Protein AF-A0A2N7VBW9-F1 (afdb_monomer_lite)

pLDDT: mean 85.82, std 12.69, range [45.47, 97.31]

Secondary structure (DSSP, 8-state):
---SSHHHHHHHHHHHHHHHHHIIIIIS-GGGGGSHHHHHHHHHHHHH-HHHHHHHHTT-TT--HHHHHHHHHHHHHHHHHHHHHHHHGGG--HHHHIIIIIS--HHHHHHHHHHHHHHHHHHHH-TT--TTSS--TT-S-HHHHHHHHHHHHHHHHHHHHHHHHHHHHHHHHHHTTT-

Foldseek 3Di:
DPDQALVVLLVVLLVVLLVLLCCLLPPDDLVVLVDPVNVVLLVVQLVVPVLSVCVVPVDDVLDDSSVSSSLSVLVVCLVVLLVSLQVNQVRDDPVCCCVQQPPDDPVNLVVLLVVLVVQLCCLRNCCPPCPDVQAHCRDNDSNNVSVSSSSNSVSSSNNSNSVNSNVVVVVVVVVVVVD

Radius of gyration: 18.41 Å; chains: 1; bounding box: 50×35×50 Å

Organism: NCBI:txid564714

Structure (mmCIF, N/CA/C/O backbone):
data_AF-A0A2N7VBW9-F1
#
_entry.id   AF-A0A2N7VBW9-F1
#
loop_
_atom_site.group_PDB
_atom_site.id
_atom_site.type_symbol
_atom_site.label_atom_id
_atom_site.label_alt_id
_atom_site.label_comp_id
_atom_site.label_asym_id
_atom_site.label_entity_id
_atom_site.label_seq_id
_atom_site.pdbx_PDB_ins_code
_atom_site.Cartn_x
_atom_site.Cartn_y
_atom_site.Cartn_z
_atom_site.occupancy
_atom_site.B_iso_or_equiv
_atom_site.auth_seq_id
_atom_site.auth_comp_id
_atom_site.auth_asym_id
_atom_site.auth_atom_id
_atom_site.pdbx_PDB_model_num
ATOM 1 N N . MET A 1 1 ? -6.783 -18.240 10.628 1.00 62.62 1 MET A N 1
ATOM 2 C CA . MET A 1 1 ? -6.128 -16.909 10.639 1.00 62.62 1 MET A CA 1
ATOM 3 C C . MET A 1 1 ? -4.631 -17.113 10.458 1.00 62.62 1 MET A C 1
ATOM 5 O O . MET A 1 1 ? -4.120 -18.065 11.031 1.00 62.62 1 MET A O 1
ATOM 9 N N . LEU A 1 2 ? -3.969 -16.281 9.645 1.00 76.31 2 LEU A N 1
ATOM 10 C CA . LEU A 1 2 ? -2.573 -16.482 9.212 1.00 76.31 2 LEU A CA 1
ATOM 11 C C . LEU A 1 2 ? -1.548 -16.177 10.317 1.00 76.31 2 LEU A C 1
ATOM 13 O O . LEU A 1 2 ? -0.588 -16.922 10.482 1.00 76.31 2 LEU A O 1
ATOM 17 N N . TYR A 1 3 ? -1.780 -15.135 11.121 1.00 89.56 3 TYR A N 1
ATOM 18 C CA . TYR A 1 3 ? -0.911 -14.771 12.247 1.00 89.56 3 TYR A CA 1
ATOM 19 C C . TYR A 1 3 ? -1.694 -14.540 13.540 1.00 89.56 3 TYR A C 1
ATOM 21 O O . TYR A 1 3 ? -2.902 -14.306 13.513 1.00 89.56 3 TYR A O 1
ATOM 29 N N . LYS A 1 4 ? -0.966 -14.576 14.666 1.00 90.44 4 LYS A N 1
ATOM 30 C CA . LYS A 1 4 ? -1.478 -14.354 16.032 1.00 90.44 4 LYS A CA 1
ATOM 31 C C . LYS A 1 4 ? -1.160 -12.962 16.607 1.00 90.44 4 LYS A C 1
ATOM 33 O O . LYS A 1 4 ? -1.549 -12.677 17.733 1.00 90.44 4 LYS A O 1
ATOM 38 N N . LYS A 1 5 ? -0.419 -12.121 15.878 1.00 91.75 5 LYS A N 1
ATOM 39 C CA . LYS A 1 5 ? -0.014 -10.766 16.293 1.00 91.75 5 LYS A CA 1
ATOM 40 C C . LYS A 1 5 ? -0.238 -9.791 15.143 1.00 91.75 5 LYS A C 1
ATOM 42 O O . LYS A 1 5 ? 0.117 -10.117 14.012 1.00 91.75 5 LYS A O 1
ATOM 47 N N . GLU A 1 6 ? -0.775 -8.602 15.424 1.00 93.69 6 GLU A N 1
ATOM 48 C CA . GLU A 1 6 ? -0.967 -7.569 14.395 1.00 93.69 6 GLU A CA 1
ATOM 49 C C . GLU A 1 6 ? 0.360 -7.159 13.742 1.00 93.69 6 GLU A C 1
ATOM 51 O O . GLU A 1 6 ? 0.423 -7.037 12.517 1.00 93.69 6 GLU A O 1
ATOM 56 N N . SER A 1 7 ? 1.439 -7.093 14.529 1.00 94.44 7 SER A N 1
ATOM 57 C CA . SER A 1 7 ? 2.771 -6.736 14.037 1.00 94.44 7 SER A CA 1
ATOM 58 C C . SER A 1 7 ? 3.282 -7.669 12.938 1.00 94.44 7 SER A C 1
ATOM 60 O O . SER A 1 7 ? 4.066 -7.239 12.101 1.00 94.44 7 SER A O 1
ATOM 62 N N . HIS A 1 8 ? 2.828 -8.927 12.892 1.00 95.88 8 HIS A N 1
ATOM 63 C CA . HIS A 1 8 ? 3.200 -9.861 11.827 1.00 95.88 8 HIS A CA 1
ATOM 64 C C . HIS A 1 8 ? 2.470 -9.547 10.516 1.00 95.88 8 HIS A C 1
ATOM 66 O O . HIS A 1 8 ? 3.072 -9.642 9.451 1.00 95.88 8 HIS A O 1
ATOM 72 N N . TYR A 1 9 ? 1.201 -9.126 10.573 1.00 96.00 9 TYR A N 1
ATOM 73 C CA . TYR A 1 9 ? 0.481 -8.646 9.387 1.00 96.00 9 TYR A CA 1
ATOM 74 C C . TYR A 1 9 ? 1.140 -7.379 8.834 1.00 96.00 9 TYR A C 1
ATOM 76 O O . TYR A 1 9 ? 1.398 -7.306 7.635 1.00 96.00 9 TYR A O 1
ATOM 84 N N . LEU A 1 10 ? 1.477 -6.423 9.709 1.00 95.62 10 LEU A N 1
ATOM 85 C CA . LEU A 1 10 ? 2.193 -5.205 9.324 1.00 95.62 10 LEU A CA 1
ATOM 86 C C . LEU A 1 10 ? 3.572 -5.526 8.729 1.00 95.62 10 LEU A C 1
ATOM 88 O O . LEU A 1 10 ? 3.898 -5.046 7.648 1.00 95.62 10 LEU A O 1
ATOM 92 N N . ALA A 1 11 ? 4.355 -6.390 9.383 1.00 96.75 11 ALA A N 1
ATOM 93 C CA . ALA A 1 11 ? 5.661 -6.814 8.883 1.00 96.75 11 ALA A CA 1
ATOM 94 C C . ALA A 1 11 ? 5.559 -7.500 7.515 1.00 96.75 11 ALA A C 1
ATOM 96 O O . ALA A 1 11 ? 6.419 -7.286 6.667 1.00 96.75 11 ALA A O 1
ATOM 97 N N . THR A 1 12 ? 4.495 -8.272 7.275 1.00 96.69 12 THR A N 1
ATOM 98 C CA . THR A 1 12 ? 4.263 -8.921 5.978 1.00 96.69 12 THR A CA 1
ATOM 99 C C . THR A 1 12 ? 3.942 -7.893 4.897 1.00 96.69 12 THR A C 1
ATOM 101 O O . THR A 1 12 ? 4.522 -7.972 3.822 1.00 96.69 12 THR A O 1
ATOM 104 N N . VAL A 1 13 ? 3.107 -6.882 5.176 1.00 96.94 13 VAL A N 1
ATOM 105 C CA . VAL A 1 13 ? 2.868 -5.762 4.242 1.00 96.94 13 VAL A CA 1
ATOM 106 C C . VAL A 1 13 ? 4.172 -5.037 3.901 1.00 96.94 13 VAL A C 1
ATOM 108 O O . VAL A 1 13 ? 4.471 -4.815 2.725 1.00 96.94 13 VAL A O 1
ATOM 111 N N . THR A 1 14 ? 4.977 -4.714 4.915 1.00 96.56 14 THR A N 1
ATOM 112 C CA . THR A 1 14 ? 6.268 -4.038 4.731 1.00 96.56 14 THR A CA 1
ATOM 113 C C . THR A 1 14 ? 7.236 -4.893 3.915 1.00 96.56 14 THR A C 1
ATOM 115 O O . THR A 1 14 ? 7.844 -4.392 2.969 1.00 96.56 14 THR A O 1
ATOM 118 N N . ALA A 1 15 ? 7.354 -6.184 4.238 1.00 96.88 15 ALA A N 1
ATOM 119 C CA . ALA A 1 15 ? 8.222 -7.122 3.535 1.00 96.88 15 ALA A CA 1
ATOM 120 C C . ALA A 1 15 ? 7.776 -7.335 2.084 1.00 96.88 15 ALA A C 1
ATOM 122 O O . ALA A 1 15 ? 8.605 -7.240 1.187 1.00 96.88 15 ALA A O 1
ATOM 123 N N . MET A 1 16 ? 6.480 -7.550 1.835 1.00 96.75 16 MET A N 1
ATOM 124 C CA . MET A 1 16 ? 5.927 -7.693 0.483 1.00 96.75 16 MET A CA 1
ATOM 125 C C . MET A 1 16 ? 6.226 -6.464 -0.374 1.00 96.75 16 MET A C 1
ATOM 127 O O . MET A 1 16 ? 6.703 -6.601 -1.496 1.00 96.75 16 MET A O 1
ATOM 131 N N . THR A 1 17 ? 6.013 -5.268 0.177 1.00 96.19 17 THR A N 1
ATOM 132 C CA . THR A 1 17 ? 6.305 -4.015 -0.527 1.00 96.19 17 THR A CA 1
ATOM 133 C C . THR A 1 17 ? 7.799 -3.865 -0.811 1.00 96.19 17 THR A C 1
ATOM 135 O O . THR A 1 17 ? 8.176 -3.549 -1.933 1.00 96.19 17 THR A O 1
ATOM 138 N N . GLY A 1 18 ? 8.661 -4.139 0.173 1.00 95.69 18 GLY A N 1
ATOM 139 C CA . GLY A 1 18 ? 10.113 -4.049 -0.003 1.00 95.69 18 GLY A CA 1
ATOM 140 C C . GLY A 1 18 ? 10.641 -5.048 -1.035 1.00 95.69 18 GLY A C 1
ATOM 141 O O . GLY A 1 18 ? 11.408 -4.668 -1.915 1.00 95.69 18 GLY A O 1
ATOM 142 N N . ILE A 1 19 ? 10.180 -6.303 -0.979 1.00 97.31 19 ILE A N 1
ATOM 143 C CA . ILE A 1 19 ? 10.516 -7.348 -1.958 1.00 97.31 19 ILE A CA 1
ATOM 144 C C . ILE A 1 19 ? 10.038 -6.944 -3.351 1.00 97.31 19 ILE A C 1
ATOM 146 O O . ILE A 1 19 ? 10.778 -7.109 -4.316 1.00 97.31 19 ILE A O 1
ATOM 150 N N . TYR A 1 20 ? 8.831 -6.389 -3.462 1.00 96.81 20 TYR A N 1
ATOM 151 C CA . TYR A 1 20 ? 8.297 -5.931 -4.736 1.00 96.81 20 TYR A CA 1
ATOM 152 C C . TYR A 1 20 ? 9.132 -4.804 -5.345 1.00 96.81 20 TYR A C 1
ATOM 154 O O . TYR A 1 20 ? 9.543 -4.906 -6.498 1.00 96.81 20 TYR A O 1
ATOM 162 N N . VAL A 1 21 ? 9.425 -3.753 -4.570 1.00 96.06 21 VAL A N 1
ATOM 163 C CA . VAL A 1 21 ? 10.246 -2.630 -5.043 1.00 96.06 21 VAL A CA 1
ATOM 164 C C . VAL A 1 21 ? 11.648 -3.116 -5.404 1.00 96.06 21 VAL A C 1
ATOM 166 O O . VAL A 1 21 ? 12.162 -2.740 -6.451 1.00 96.06 21 VAL A O 1
ATOM 169 N N . PHE A 1 22 ? 12.249 -3.992 -4.593 1.00 97.19 22 PHE A N 1
ATOM 170 C CA . PHE A 1 22 ? 13.549 -4.598 -4.887 1.00 97.19 22 PHE A CA 1
ATOM 171 C C . PHE A 1 22 ? 13.528 -5.379 -6.201 1.00 97.19 22 PHE A C 1
ATOM 173 O O . PHE A 1 22 ? 14.392 -5.180 -7.053 1.00 97.19 22 PHE A O 1
ATOM 180 N N . PHE A 1 23 ? 12.527 -6.241 -6.382 1.00 97.19 23 PHE A N 1
ATOM 181 C CA . PHE A 1 23 ? 12.367 -7.027 -7.596 1.00 97.19 23 PHE A CA 1
ATOM 182 C C . PHE A 1 23 ? 12.210 -6.119 -8.814 1.00 97.19 23 PHE A C 1
ATOM 184 O O . PHE A 1 23 ? 12.964 -6.261 -9.770 1.00 97.19 23 PHE A O 1
ATOM 191 N N . MET A 1 24 ? 11.292 -5.155 -8.765 1.00 95.94 24 MET A N 1
ATOM 192 C CA . MET A 1 24 ? 11.065 -4.243 -9.882 1.00 95.94 24 MET A CA 1
ATOM 193 C C . MET A 1 24 ? 12.295 -3.387 -10.197 1.00 95.94 24 MET A C 1
ATOM 195 O O . MET A 1 24 ? 12.597 -3.170 -11.361 1.00 95.94 24 MET A O 1
ATOM 199 N N . HIS A 1 25 ? 13.027 -2.934 -9.180 1.00 94.50 25 HIS A N 1
ATOM 200 C CA . HIS A 1 25 ? 14.155 -2.028 -9.370 1.00 94.50 25 HIS A CA 1
ATOM 201 C C . HIS A 1 25 ? 15.442 -2.730 -9.836 1.00 94.50 25 HIS A C 1
ATOM 203 O O . HIS A 1 25 ? 16.174 -2.170 -10.646 1.00 94.50 25 HIS A O 1
ATOM 209 N N . TYR A 1 26 ? 15.738 -3.935 -9.332 1.00 95.56 26 TYR A N 1
ATOM 210 C CA . TYR A 1 26 ? 17.023 -4.609 -9.578 1.00 95.56 26 TYR A CA 1
ATOM 211 C C . TYR A 1 26 ? 16.931 -5.888 -10.413 1.00 95.56 26 TYR A C 1
ATOM 213 O O . TYR A 1 26 ? 17.920 -6.278 -11.030 1.00 95.56 26 TYR A O 1
ATOM 221 N N . VAL A 1 27 ? 15.787 -6.574 -10.406 1.00 96.50 27 VAL A N 1
ATOM 222 C CA . VAL A 1 27 ? 15.647 -7.908 -11.020 1.00 96.50 27 VAL A CA 1
ATOM 223 C C . VAL A 1 27 ? 14.814 -7.854 -12.296 1.00 96.50 27 VAL A C 1
ATOM 225 O O . VAL A 1 27 ? 15.085 -8.584 -13.249 1.00 96.50 27 VAL A O 1
ATOM 228 N N . PHE A 1 28 ? 13.793 -7.002 -12.328 1.00 95.56 28 PHE A N 1
ATOM 229 C CA . PHE A 1 28 ? 12.892 -6.888 -13.458 1.00 95.56 28 PHE A CA 1
ATOM 230 C C . PHE A 1 28 ? 13.611 -6.259 -14.650 1.00 95.56 28 PHE A C 1
ATOM 232 O O . PHE A 1 28 ? 13.991 -5.089 -14.630 1.00 95.56 28 PHE A O 1
ATOM 239 N N . ASN A 1 29 ? 13.778 -7.036 -15.718 1.00 93.44 29 ASN A N 1
ATOM 240 C CA . ASN A 1 29 ? 14.350 -6.515 -16.948 1.00 93.44 29 ASN A CA 1
ATOM 241 C C . ASN A 1 29 ? 13.330 -5.599 -17.635 1.00 93.44 29 ASN A C 1
ATOM 243 O O . ASN A 1 29 ? 12.232 -6.035 -17.976 1.00 93.44 29 ASN A O 1
ATOM 247 N N . VAL A 1 30 ? 13.710 -4.345 -17.876 1.00 92.12 30 VAL A N 1
ATOM 248 C CA . VAL A 1 30 ? 12.865 -3.330 -18.526 1.00 92.12 30 VAL A CA 1
ATOM 249 C C . VAL A 1 30 ? 12.275 -3.838 -19.848 1.00 92.12 30 VAL A C 1
ATOM 251 O O . VAL A 1 30 ? 11.086 -3.643 -20.083 1.00 92.12 30 VAL A O 1
ATOM 254 N N . ALA A 1 31 ? 13.045 -4.585 -20.647 1.00 93.75 31 ALA A N 1
ATOM 255 C CA . ALA A 1 31 ? 12.588 -5.138 -21.925 1.00 93.75 31 ALA A CA 1
ATOM 256 C C . ALA A 1 31 ? 11.463 -6.180 -21.778 1.00 93.75 31 ALA A C 1
ATOM 258 O O . ALA A 1 31 ? 10.741 -6.463 -22.734 1.00 93.75 31 ALA A O 1
ATOM 259 N N . TRP A 1 32 ? 11.272 -6.769 -20.590 1.00 94.62 32 TRP A N 1
ATOM 260 C CA . TRP A 1 32 ? 10.132 -7.654 -20.349 1.00 94.62 32 TRP A CA 1
ATOM 261 C C . TRP A 1 32 ? 8.811 -6.900 -20.422 1.00 94.62 32 TRP A C 1
ATOM 263 O O . TRP A 1 32 ? 7.833 -7.473 -20.905 1.00 94.62 32 TRP A O 1
ATOM 273 N N . ALA A 1 33 ? 8.777 -5.632 -20.004 1.00 93.50 33 ALA A N 1
ATOM 274 C CA . ALA A 1 33 ? 7.565 -4.822 -20.058 1.00 93.50 33 ALA A CA 1
ATOM 275 C C . ALA A 1 33 ? 7.062 -4.593 -21.493 1.00 93.50 33 ALA A C 1
ATOM 277 O O . ALA A 1 33 ? 5.864 -4.404 -21.690 1.00 93.50 33 ALA A O 1
ATOM 278 N N . ASP A 1 34 ? 7.951 -4.688 -22.484 1.00 94.38 34 ASP A N 1
ATOM 279 C CA . ASP A 1 34 ? 7.627 -4.549 -23.908 1.00 94.38 34 ASP A CA 1
ATOM 280 C C . ASP A 1 34 ? 7.164 -5.865 -24.555 1.00 94.38 34 ASP A C 1
ATOM 282 O O . ASP A 1 34 ? 6.743 -5.892 -25.712 1.00 94.38 34 ASP A O 1
ATOM 286 N N . SER A 1 35 ? 7.213 -6.983 -23.825 1.00 95.38 35 SER A N 1
ATOM 287 C CA . SER A 1 35 ? 6.704 -8.258 -24.332 1.00 95.38 35 SER A CA 1
ATOM 288 C C . SER A 1 35 ? 5.177 -8.245 -24.456 1.00 95.38 35 SER A C 1
ATOM 290 O O . SER A 1 35 ? 4.467 -7.661 -23.634 1.00 95.38 35 SER A O 1
ATOM 292 N N . SER A 1 36 ? 4.648 -8.976 -25.441 1.00 95.12 36 SER A N 1
ATOM 293 C CA . SER A 1 36 ? 3.202 -9.060 -25.706 1.00 95.12 36 SER A CA 1
ATOM 294 C C . SER A 1 36 ? 2.379 -9.446 -24.472 1.00 95.12 36 SER A C 1
ATOM 296 O O . SER A 1 36 ? 1.293 -8.911 -24.255 1.00 95.12 36 SER A O 1
ATOM 298 N N . ARG A 1 37 ? 2.911 -10.335 -23.625 1.00 93.06 37 ARG A N 1
ATOM 299 C CA . ARG A 1 37 ? 2.261 -10.762 -22.381 1.00 93.06 37 ARG A CA 1
ATOM 300 C C . ARG A 1 37 ? 2.164 -9.633 -21.355 1.00 93.06 37 ARG A C 1
ATOM 302 O O . ARG A 1 37 ? 1.119 -9.473 -20.732 1.00 93.06 37 ARG A O 1
ATOM 309 N N . TRP A 1 38 ? 3.231 -8.861 -21.166 1.00 92.81 38 TRP A N 1
ATOM 310 C CA . TRP A 1 38 ? 3.220 -7.744 -20.222 1.00 92.81 38 TRP A CA 1
ATOM 311 C C . TRP A 1 38 ? 2.351 -6.596 -20.716 1.00 92.81 38 TRP A C 1
ATOM 313 O O . TRP A 1 38 ? 1.576 -6.063 -19.929 1.00 92.81 38 TRP A O 1
ATOM 323 N N . LEU A 1 39 ? 2.374 -6.298 -22.015 1.00 93.38 39 LEU A N 1
ATOM 324 C CA . LEU A 1 39 ? 1.472 -5.312 -22.609 1.00 93.38 39 LEU A CA 1
ATOM 325 C C . LEU A 1 39 ? -0.003 -5.676 -22.387 1.00 93.38 39 LEU A C 1
ATOM 327 O O . LEU A 1 39 ? -0.800 -4.805 -22.055 1.00 93.38 39 LEU A O 1
ATOM 331 N N . GLN A 1 40 ? -0.378 -6.958 -22.481 1.00 94.19 40 GLN A N 1
ATOM 332 C CA . GLN A 1 40 ? -1.738 -7.397 -22.138 1.00 94.19 40 GLN A CA 1
ATOM 333 C C . GLN A 1 40 ? -2.087 -7.130 -20.669 1.00 94.19 40 GLN A C 1
ATOM 335 O O . GLN A 1 40 ? -3.185 -6.657 -20.384 1.00 94.19 40 GLN A O 1
ATOM 340 N N . ILE A 1 41 ? -1.163 -7.405 -19.743 1.00 92.38 41 ILE A N 1
ATOM 341 C CA . ILE A 1 41 ? -1.362 -7.155 -18.308 1.00 92.38 41 ILE A CA 1
ATOM 342 C C . ILE A 1 41 ? -1.507 -5.654 -18.039 1.00 92.38 41 ILE A C 1
ATOM 344 O O . ILE A 1 41 ? -2.442 -5.249 -17.353 1.00 92.38 41 ILE A O 1
ATOM 348 N N . ILE A 1 42 ? -0.621 -4.833 -18.609 1.00 91.25 42 ILE A N 1
ATOM 349 C CA . ILE A 1 42 ? -0.647 -3.371 -18.477 1.00 91.25 42 ILE A CA 1
ATOM 350 C C . ILE A 1 42 ? -1.966 -2.823 -19.019 1.00 91.25 42 ILE A C 1
ATOM 352 O O . ILE A 1 42 ? -2.658 -2.088 -18.318 1.00 91.25 42 ILE A O 1
ATOM 356 N N . ASN A 1 43 ? -2.360 -3.236 -20.225 1.00 90.88 43 ASN A N 1
ATOM 357 C CA . ASN A 1 43 ? -3.611 -2.808 -20.841 1.00 90.88 43 ASN A CA 1
ATOM 358 C C . ASN A 1 43 ? -4.818 -3.222 -19.993 1.00 90.88 43 ASN A C 1
ATOM 360 O O . ASN A 1 43 ? -5.711 -2.407 -19.770 1.00 90.88 43 ASN A O 1
ATOM 364 N N . ALA A 1 44 ? -4.849 -4.453 -19.474 1.00 90.12 44 ALA A N 1
ATOM 365 C CA . ALA A 1 44 ? -5.912 -4.900 -18.576 1.00 90.12 44 ALA A CA 1
ATOM 366 C C . ALA A 1 44 ? -5.969 -4.049 -17.294 1.00 90.12 44 ALA A C 1
ATOM 368 O O . ALA A 1 44 ? -7.052 -3.628 -16.884 1.00 90.12 44 ALA A O 1
ATOM 369 N N . GLY A 1 45 ? -4.811 -3.737 -16.704 1.00 85.62 45 GLY A N 1
ATOM 370 C CA . GLY A 1 45 ? -4.692 -2.838 -15.558 1.00 85.62 45 GLY A CA 1
ATOM 371 C C . GLY A 1 45 ? -5.232 -1.439 -15.856 1.00 85.62 45 GLY A C 1
ATOM 372 O O . GLY A 1 45 ? -6.065 -0.929 -15.111 1.00 85.62 45 GLY A O 1
ATOM 373 N N . GLN A 1 46 ? -4.833 -0.838 -16.976 1.00 84.25 46 GLN A N 1
ATOM 374 C CA . GLN A 1 46 ? -5.324 0.471 -17.415 1.00 84.25 46 GLN A CA 1
ATOM 375 C C . GLN A 1 46 ? -6.845 0.478 -17.630 1.00 84.25 46 GLN A C 1
ATOM 377 O O . GLN A 1 46 ? -7.521 1.415 -17.214 1.00 84.25 46 GLN A O 1
ATOM 382 N N . HIS A 1 47 ? -7.419 -0.572 -18.222 1.00 84.69 47 HIS A N 1
ATOM 383 C CA . HIS A 1 47 ? -8.870 -0.653 -18.425 1.00 84.69 47 HIS A CA 1
ATOM 384 C C . HIS A 1 47 ? -9.640 -0.803 -17.110 1.00 84.69 47 HIS A C 1
ATOM 386 O O . HIS A 1 47 ? -10.709 -0.214 -16.953 1.00 84.69 47 HIS A O 1
ATOM 392 N N . ALA A 1 48 ? -9.106 -1.580 -16.167 1.00 81.44 48 ALA A N 1
ATOM 393 C CA . ALA A 1 48 ? -9.745 -1.814 -14.878 1.00 81.44 48 ALA A CA 1
ATOM 394 C C . ALA A 1 48 ? -9.598 -0.627 -13.913 1.00 81.44 48 ALA A C 1
ATOM 396 O O . ALA A 1 48 ? -10.427 -0.456 -13.018 1.00 81.44 48 ALA A O 1
ATOM 397 N N . ILE A 1 49 ? -8.545 0.181 -14.068 1.00 76.56 49 ILE A N 1
ATOM 398 C CA . ILE A 1 49 ? -8.129 1.165 -13.069 1.00 76.56 49 ILE A CA 1
ATOM 399 C C . ILE A 1 49 ? -8.040 2.546 -13.728 1.00 76.56 49 ILE A C 1
ATOM 401 O O . ILE A 1 49 ? -7.028 2.867 -14.360 1.00 76.56 49 ILE A O 1
ATOM 405 N N . PRO A 1 50 ? -9.05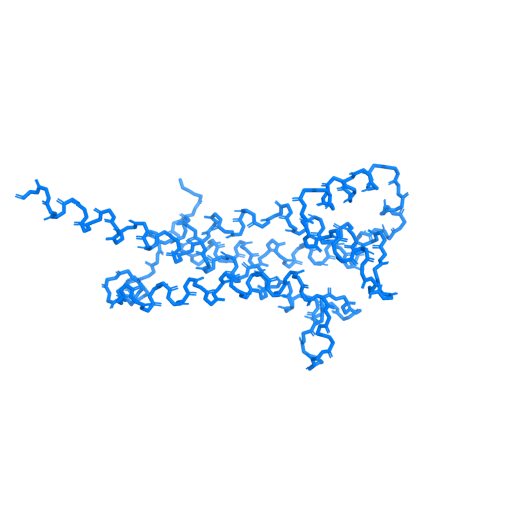5 3.413 -13.537 1.00 73.38 50 PRO A N 1
ATOM 406 C CA . PRO A 1 50 ? -9.085 4.750 -14.130 1.00 73.38 50 PRO A CA 1
ATOM 407 C C . PRO A 1 50 ? -7.835 5.589 -13.832 1.00 73.38 50 PRO A C 1
ATOM 409 O O . PRO A 1 50 ? -7.394 6.353 -14.688 1.00 73.38 50 PRO A O 1
ATOM 412 N N . ALA A 1 51 ? -7.233 5.410 -12.651 1.00 70.56 51 ALA A N 1
ATOM 413 C CA . ALA A 1 51 ? -5.978 6.051 -12.269 1.00 70.56 51 ALA A CA 1
ATOM 414 C C . ALA A 1 51 ? -4.812 5.668 -13.199 1.00 70.56 51 ALA A C 1
ATOM 416 O O . ALA A 1 51 ? -4.104 6.548 -13.682 1.00 70.56 51 ALA A O 1
ATOM 417 N N . LEU A 1 52 ? -4.648 4.373 -13.512 1.00 74.38 52 LEU A N 1
ATOM 418 C CA . LEU A 1 52 ? -3.586 3.883 -14.404 1.00 74.38 52 LEU A CA 1
ATOM 419 C C . LEU A 1 52 ? -3.793 4.332 -15.848 1.00 74.38 52 LEU A C 1
ATOM 421 O O . LEU A 1 52 ? -2.829 4.632 -16.548 1.00 74.38 52 LEU A O 1
ATOM 425 N N . ARG A 1 53 ? -5.052 4.407 -16.284 1.00 76.81 53 ARG A N 1
ATOM 426 C CA . ARG A 1 53 ? -5.392 4.963 -17.591 1.00 76.81 53 ARG A CA 1
ATOM 427 C C . ARG A 1 53 ? -5.070 6.450 -17.682 1.00 76.81 53 ARG A C 1
ATOM 429 O O . ARG A 1 53 ? -4.479 6.874 -18.662 1.00 76.81 53 ARG A O 1
ATOM 436 N N . ARG A 1 54 ? -5.406 7.249 -16.665 1.00 72.31 54 ARG A N 1
ATOM 437 C CA . ARG A 1 54 ? -5.066 8.686 -16.640 1.00 72.31 54 ARG A CA 1
ATOM 438 C C . ARG A 1 54 ? -3.558 8.920 -16.639 1.00 72.31 54 ARG A C 1
ATOM 440 O O . ARG A 1 54 ? -3.091 9.798 -17.352 1.00 72.31 54 ARG A O 1
ATOM 447 N N . LEU A 1 55 ? -2.824 8.102 -15.889 1.00 70.00 55 LEU A N 1
ATOM 448 C CA . LEU A 1 55 ? -1.360 8.028 -15.879 1.00 70.00 55 LEU A CA 1
ATOM 449 C C . LEU A 1 55 ? -0.764 7.872 -17.288 1.00 70.00 55 LEU A C 1
ATOM 451 O O . LEU A 1 55 ? 0.207 8.546 -17.621 1.00 70.00 55 LEU A O 1
ATOM 455 N N . HIS A 1 56 ? -1.367 7.004 -18.102 1.00 73.81 56 HIS A N 1
ATOM 456 C CA . HIS A 1 56 ? -0.994 6.788 -19.498 1.00 73.81 56 HIS A CA 1
ATOM 457 C C . HIS A 1 56 ? -1.449 7.942 -20.413 1.00 73.81 56 HIS A C 1
ATOM 459 O O . HIS A 1 56 ? -0.650 8.493 -21.164 1.00 73.81 56 HIS A O 1
ATOM 465 N N . ASP A 1 57 ? -2.725 8.330 -20.327 1.00 70.56 57 ASP A N 1
ATOM 466 C CA . ASP A 1 57 ? -3.382 9.230 -21.283 1.00 70.56 57 ASP A CA 1
ATOM 467 C C . ASP A 1 57 ? -2.989 10.713 -21.106 1.00 70.56 57 ASP A C 1
ATOM 469 O O . ASP A 1 57 ? -3.040 11.475 -22.068 1.00 70.56 57 ASP A O 1
ATOM 473 N N . HIS A 1 58 ? -2.635 11.154 -19.891 1.00 61.28 58 HIS A N 1
ATOM 474 C CA . HIS A 1 58 ? -2.487 12.582 -19.545 1.00 61.28 58 HIS A CA 1
ATOM 475 C C . HIS A 1 58 ? -1.045 13.017 -19.246 1.00 61.28 58 HIS A C 1
ATOM 477 O O . HIS A 1 58 ? -0.825 13.965 -18.497 1.00 61.28 58 HIS A O 1
ATOM 483 N N . ALA A 1 59 ? -0.068 12.386 -19.898 1.00 53.94 59 ALA A N 1
ATOM 484 C CA . ALA A 1 59 ? 1.297 12.895 -20.001 1.00 53.94 59 ALA A CA 1
ATOM 485 C C . ALA A 1 59 ? 2.034 13.065 -18.660 1.00 53.94 59 ALA A C 1
ATOM 487 O O . ALA A 1 59 ? 2.215 14.165 -18.137 1.00 53.94 59 ALA A O 1
ATOM 488 N N . ILE A 1 60 ? 2.626 11.971 -18.187 1.00 56.06 60 ILE A N 1
ATOM 489 C CA . ILE A 1 60 ? 3.931 12.094 -17.536 1.00 56.06 60 ILE A CA 1
ATOM 490 C C . ILE A 1 60 ? 4.956 11.756 -18.600 1.00 56.06 60 ILE A C 1
ATOM 492 O O . ILE A 1 60 ? 4.935 10.651 -19.133 1.00 56.06 60 ILE A O 1
ATOM 496 N N . ALA A 1 61 ? 5.900 12.657 -18.862 1.00 55.75 61 ALA A N 1
ATOM 497 C CA . ALA A 1 61 ? 7.056 12.379 -19.722 1.00 55.75 61 ALA A CA 1
ATOM 498 C C . ALA A 1 61 ? 7.879 11.145 -19.269 1.00 55.75 61 ALA A C 1
ATOM 500 O O . ALA A 1 61 ? 8.768 10.690 -19.978 1.00 55.75 61 ALA A O 1
ATOM 501 N N . ILE A 1 62 ? 7.579 10.609 -18.082 1.00 64.75 62 ILE A N 1
ATOM 502 C CA . ILE A 1 62 ? 8.246 9.490 -17.419 1.00 64.75 62 ILE A CA 1
ATOM 503 C C . ILE A 1 62 ? 7.468 8.172 -17.608 1.00 64.75 62 ILE A C 1
ATOM 505 O O . ILE A 1 62 ? 8.010 7.113 -17.308 1.00 64.75 62 ILE A O 1
ATOM 509 N N . TYR A 1 63 ? 6.217 8.178 -18.096 1.00 72.25 63 TYR A N 1
ATOM 510 C CA . TYR A 1 63 ? 5.439 6.938 -18.219 1.00 72.25 63 TYR A CA 1
ATOM 511 C C . TYR A 1 63 ? 6.005 6.040 -19.328 1.00 72.25 63 TYR A C 1
ATOM 513 O O . TYR A 1 63 ? 5.960 6.369 -20.511 1.00 72.25 63 TYR A O 1
ATOM 521 N N . THR A 1 64 ? 6.525 4.881 -18.932 1.00 85.56 64 THR A N 1
ATOM 522 C CA . THR A 1 64 ? 7.026 3.825 -19.821 1.00 85.56 64 THR A CA 1
ATOM 523 C C . THR A 1 64 ? 6.280 2.524 -19.541 1.00 85.56 64 THR A C 1
ATOM 525 O O . THR A 1 64 ? 5.655 2.382 -18.486 1.00 85.56 64 THR A O 1
ATOM 528 N N . ASN A 1 65 ? 6.384 1.531 -20.431 1.00 89.50 65 ASN A N 1
ATOM 529 C CA . ASN A 1 65 ? 5.808 0.203 -20.185 1.00 89.50 65 ASN A CA 1
ATOM 530 C C . ASN A 1 65 ? 6.320 -0.409 -18.873 1.00 89.50 65 ASN A C 1
ATOM 532 O O . ASN A 1 65 ? 5.556 -1.057 -18.161 1.00 89.50 65 ASN A O 1
ATOM 536 N N . TYR A 1 66 ? 7.579 -0.146 -18.501 1.00 90.62 66 TYR A N 1
ATOM 537 C CA . TYR A 1 66 ? 8.123 -0.537 -17.199 1.00 90.62 66 TYR A CA 1
ATOM 538 C C . TYR A 1 66 ? 7.309 0.044 -16.040 1.00 90.62 66 TYR A C 1
ATOM 540 O O . TYR A 1 66 ? 6.885 -0.699 -15.156 1.00 90.62 66 TYR A O 1
ATOM 548 N N . TRP A 1 67 ? 7.033 1.351 -16.054 1.00 87.75 67 TRP A N 1
ATOM 549 C CA . TRP A 1 67 ? 6.194 1.959 -15.024 1.00 87.75 67 TRP A CA 1
ATOM 550 C C . TRP A 1 67 ? 4.761 1.438 -15.102 1.00 87.75 67 TRP A C 1
ATOM 552 O O . TRP A 1 67 ? 4.180 1.135 -14.066 1.00 87.75 67 TRP A O 1
ATOM 562 N N . GLY A 1 68 ? 4.213 1.219 -16.297 1.00 88.00 68 GLY A N 1
ATOM 563 C CA . GLY A 1 68 ? 2.920 0.554 -16.468 1.00 88.00 68 GLY A CA 1
ATOM 564 C C . GLY A 1 68 ? 2.861 -0.811 -15.774 1.00 88.00 68 GLY A C 1
ATOM 565 O O . GLY A 1 68 ? 1.912 -1.083 -15.033 1.00 88.00 68 GLY A O 1
ATOM 566 N N . ALA A 1 69 ? 3.896 -1.639 -15.938 1.00 91.69 69 ALA A N 1
ATOM 567 C CA . ALA A 1 69 ? 4.026 -2.923 -15.255 1.00 91.69 69 ALA A CA 1
ATOM 568 C C . ALA A 1 69 ? 4.170 -2.739 -13.737 1.00 91.69 69 ALA A C 1
ATOM 570 O O . ALA A 1 69 ? 3.485 -3.420 -12.973 1.00 91.69 69 ALA A O 1
ATOM 571 N N . PHE A 1 70 ? 4.988 -1.775 -13.301 1.00 91.56 70 PHE A N 1
ATOM 572 C CA . PHE A 1 70 ? 5.192 -1.442 -11.892 1.00 91.56 70 PHE A CA 1
ATOM 573 C C . PHE A 1 70 ? 3.882 -1.046 -11.203 1.00 91.56 70 PHE A C 1
ATOM 575 O O . PHE A 1 70 ? 3.528 -1.589 -10.157 1.00 91.56 70 PHE A O 1
ATOM 582 N N . TYR A 1 71 ? 3.143 -0.098 -11.768 1.00 88.12 71 TYR A N 1
ATOM 583 C CA . TYR A 1 71 ? 1.899 0.373 -11.175 1.00 88.12 71 TYR A CA 1
ATOM 584 C C . TYR A 1 71 ? 0.828 -0.725 -11.189 1.00 88.12 71 TYR A C 1
ATOM 586 O O . TYR A 1 71 ? 0.141 -0.927 -10.188 1.00 88.12 71 TYR A O 1
ATOM 594 N N . THR A 1 72 ? 0.718 -1.476 -12.290 1.00 89.94 72 THR A N 1
ATOM 595 C CA . THR A 1 72 ? -0.258 -2.569 -12.412 1.00 89.94 72 THR A CA 1
ATOM 596 C C . THR A 1 72 ? 0.022 -3.682 -11.405 1.00 89.94 72 THR A C 1
ATOM 598 O O . THR A 1 72 ? -0.879 -4.089 -10.672 1.00 89.94 72 THR A O 1
ATOM 601 N N . GLY A 1 73 ? 1.273 -4.143 -11.314 1.00 92.12 73 GLY A N 1
ATOM 602 C CA . GLY A 1 73 ? 1.671 -5.195 -10.380 1.00 92.12 73 GLY A CA 1
ATOM 603 C C . GLY A 1 73 ? 1.436 -4.796 -8.924 1.00 92.12 73 GLY A C 1
ATOM 604 O O . GLY A 1 73 ? 0.882 -5.574 -8.147 1.00 92.12 73 GLY A O 1
ATOM 605 N N . PHE A 1 74 ? 1.764 -3.555 -8.561 1.00 91.06 74 PHE A N 1
ATOM 606 C CA . PHE A 1 74 ? 1.532 -3.062 -7.209 1.00 91.06 74 PHE A CA 1
ATOM 607 C C . PHE A 1 74 ? 0.036 -2.938 -6.893 1.00 91.06 74 PHE A C 1
ATOM 609 O O . PHE A 1 74 ? -0.419 -3.326 -5.811 1.00 91.06 74 PHE A O 1
ATOM 616 N N . TRP A 1 75 ? -0.763 -2.478 -7.858 1.00 87.94 75 TRP A N 1
ATOM 617 C CA . TRP A 1 75 ? -2.210 -2.411 -7.697 1.00 87.94 75 TRP A CA 1
ATOM 618 C C . TRP A 1 75 ? -2.827 -3.795 -7.474 1.00 87.94 75 TRP A C 1
ATOM 620 O O . TRP A 1 75 ? -3.656 -3.961 -6.584 1.00 87.94 75 TRP A O 1
ATOM 630 N N . MET A 1 76 ? -2.367 -4.827 -8.184 1.00 89.19 76 MET A N 1
ATOM 631 C CA . MET A 1 76 ? -2.837 -6.201 -7.962 1.00 89.19 76 MET A CA 1
ATOM 632 C C . MET A 1 76 ? -2.574 -6.706 -6.532 1.00 89.19 76 MET A C 1
ATOM 634 O O . MET A 1 76 ? -3.338 -7.523 -6.021 1.00 89.19 76 MET A O 1
ATOM 638 N N . MET A 1 77 ? -1.539 -6.201 -5.851 1.00 91.88 77 MET A N 1
ATOM 639 C CA . MET A 1 77 ? -1.258 -6.532 -4.445 1.00 91.88 77 MET A CA 1
ATOM 640 C C . MET A 1 77 ? -2.076 -5.705 -3.443 1.00 91.88 77 MET A C 1
ATOM 642 O O . MET A 1 77 ? -2.172 -6.061 -2.269 1.00 91.88 77 MET A O 1
ATOM 646 N N . SER A 1 78 ? -2.686 -4.606 -3.877 1.00 90.56 78 SER A N 1
ATOM 647 C CA . SER A 1 78 ? -3.400 -3.659 -3.012 1.00 90.56 78 SER A CA 1
ATOM 648 C C . SER A 1 78 ? -4.524 -4.267 -2.173 1.00 90.56 78 SER A C 1
ATOM 650 O O . SER A 1 78 ? -4.567 -4.000 -0.966 1.00 90.56 78 SER A O 1
ATOM 652 N N . PRO A 1 79 ? -5.383 -5.149 -2.723 1.00 92.69 79 PRO A N 1
ATOM 653 C CA . PRO A 1 79 ? -6.387 -5.841 -1.920 1.00 92.69 79 PRO A CA 1
ATOM 654 C C . PRO A 1 79 ? -5.778 -6.659 -0.775 1.00 92.69 79 PRO A C 1
ATOM 656 O O . PRO A 1 79 ? -6.390 -6.772 0.285 1.00 92.69 79 PRO A O 1
ATOM 659 N N . ILE A 1 80 ? -4.564 -7.194 -0.952 1.00 95.25 80 ILE A N 1
ATOM 660 C CA . ILE A 1 80 ? -3.864 -7.974 0.076 1.00 95.25 80 ILE A CA 1
ATOM 661 C C . ILE A 1 80 ? -3.415 -7.060 1.220 1.00 95.25 80 ILE A C 1
ATOM 663 O O . ILE A 1 80 ? -3.655 -7.385 2.384 1.00 95.25 80 ILE A O 1
ATOM 667 N N . HIS A 1 81 ? -2.833 -5.895 0.909 1.00 95.94 81 HIS A N 1
ATOM 668 C CA . HIS A 1 81 ? -2.443 -4.903 1.919 1.00 95.94 81 HIS A CA 1
ATOM 669 C C . HIS A 1 81 ? -3.643 -4.469 2.771 1.00 95.94 81 HIS A C 1
ATOM 671 O O . HIS A 1 81 ? -3.579 -4.487 4.004 1.00 95.94 81 HIS A O 1
ATOM 677 N N . TRP A 1 82 ? -4.764 -4.152 2.118 1.00 96.12 82 TRP A N 1
ATOM 678 C CA . TRP A 1 82 ? -6.008 -3.788 2.794 1.00 96.12 82 TRP A CA 1
ATOM 679 C C . TRP A 1 82 ? -6.563 -4.939 3.647 1.00 96.12 82 TRP A C 1
ATOM 681 O O . TRP A 1 82 ? -6.910 -4.745 4.816 1.00 96.12 82 TRP A O 1
ATOM 691 N N . LEU A 1 83 ? -6.588 -6.161 3.103 1.00 96.75 83 LEU A N 1
ATOM 692 C CA . LEU A 1 83 ? -7.079 -7.348 3.804 1.00 96.75 83 LEU A CA 1
ATOM 693 C C . LEU A 1 83 ? -6.243 -7.659 5.050 1.00 96.75 83 LEU A C 1
ATOM 695 O O . LEU A 1 83 ? -6.802 -7.983 6.096 1.00 96.75 83 LEU A O 1
ATOM 699 N N . PHE A 1 84 ? -4.919 -7.528 4.984 1.00 97.12 84 PHE A N 1
ATOM 700 C CA . PHE A 1 84 ? -4.057 -7.686 6.158 1.00 97.12 84 PHE A CA 1
ATOM 701 C C . PHE A 1 84 ? -4.339 -6.633 7.229 1.00 97.12 84 PHE A C 1
ATOM 703 O O . PHE A 1 84 ? -4.288 -6.955 8.417 1.00 97.12 84 PHE A O 1
ATOM 710 N N . GLY A 1 85 ? -4.719 -5.419 6.828 1.00 96.56 85 GLY A N 1
ATOM 711 C CA . GLY A 1 85 ? -5.250 -4.405 7.734 1.00 96.56 85 GLY A CA 1
ATOM 712 C C . GLY A 1 85 ? -6.491 -4.900 8.471 1.00 96.56 85 GLY A C 1
ATOM 713 O O . GLY A 1 85 ? -6.527 -4.933 9.701 1.00 96.56 85 GLY A O 1
ATOM 714 N N . VAL A 1 86 ? -7.490 -5.375 7.726 1.00 96.50 86 VAL A N 1
ATOM 715 C CA . VAL A 1 86 ? -8.739 -5.917 8.288 1.00 96.50 86 VAL A CA 1
ATOM 716 C C . VAL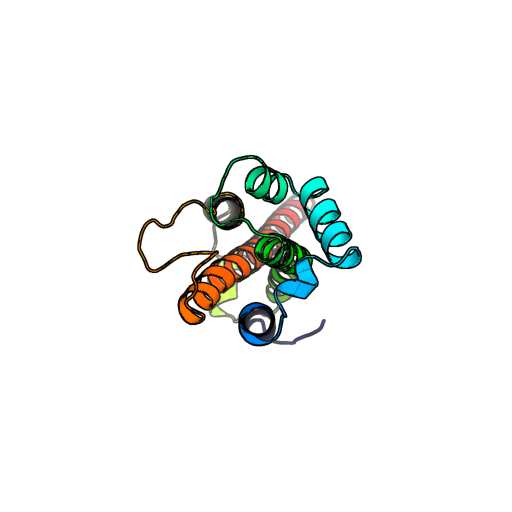 A 1 86 ? -8.480 -7.090 9.239 1.00 96.50 86 VAL A C 1
ATOM 718 O O . VAL A 1 86 ? -9.016 -7.122 10.350 1.00 96.50 86 VAL A O 1
ATOM 721 N N . LEU A 1 87 ? -7.657 -8.052 8.815 1.00 95.75 87 LEU A N 1
ATOM 722 C CA . LEU A 1 87 ? -7.346 -9.265 9.575 1.00 95.75 87 LEU A CA 1
ATOM 723 C C . LEU A 1 87 ? -6.459 -9.000 10.797 1.00 95.75 87 LEU A C 1
ATOM 725 O O . LEU A 1 87 ? -6.469 -9.803 11.729 1.00 95.75 87 LEU A O 1
ATOM 729 N N . GLY A 1 88 ? -5.717 -7.890 10.815 1.00 94.19 88 GLY A N 1
ATOM 730 C CA . GLY A 1 88 ? -4.850 -7.504 11.925 1.00 94.19 88 GLY A CA 1
ATOM 731 C C . GLY A 1 88 ? -5.599 -6.955 13.143 1.00 94.19 88 GLY A C 1
ATOM 732 O O . GLY A 1 88 ? -5.127 -7.124 14.265 1.00 94.19 88 GLY A O 1
ATOM 733 N N . VAL A 1 89 ? -6.782 -6.353 12.963 1.00 94.44 89 VAL A N 1
ATOM 734 C CA . VAL A 1 89 ? -7.515 -5.660 14.048 1.00 94.44 89 VAL A CA 1
ATOM 735 C C . VAL A 1 89 ? -7.809 -6.527 15.283 1.00 94.44 89 VAL A C 1
ATOM 737 O O . VAL A 1 89 ? -7.613 -6.037 16.396 1.00 94.44 89 VAL A O 1
ATOM 740 N N . PRO A 1 90 ? -8.240 -7.800 15.164 1.00 92.75 90 PRO A N 1
ATOM 741 C CA . PRO A 1 90 ? -8.451 -8.664 16.329 1.00 92.75 90 PRO A CA 1
ATOM 742 C C . PRO A 1 90 ? -7.190 -8.920 17.168 1.00 92.75 90 PRO A C 1
ATOM 744 O O . PRO A 1 90 ? -7.308 -9.330 18.318 1.00 92.75 90 PRO A O 1
ATOM 747 N N . PHE A 1 91 ? -6.003 -8.685 16.603 1.00 93.62 91 PHE A N 1
ATOM 748 C CA . PHE A 1 91 ? -4.700 -8.958 17.213 1.00 93.62 91 PHE A CA 1
ATOM 749 C C . PHE A 1 91 ? -3.933 -7.692 17.604 1.00 93.62 91 PHE A C 1
ATOM 751 O O . PHE A 1 91 ? -2.717 -7.754 17.818 1.00 93.62 91 PHE A O 1
ATOM 758 N N . LEU A 1 92 ? -4.616 -6.545 17.658 1.00 91.81 92 LEU A N 1
ATOM 759 C CA . LEU A 1 92 ? -4.044 -5.321 18.205 1.00 91.81 92 LEU A CA 1
ATOM 760 C C . LEU A 1 92 ? -3.642 -5.546 19.665 1.00 91.81 92 LEU A C 1
ATOM 762 O O . LEU A 1 92 ? -4.364 -6.193 20.427 1.00 91.81 92 LEU A O 1
ATOM 766 N N . ASP A 1 93 ? -2.504 -4.978 20.062 1.00 91.69 93 ASP A N 1
ATOM 767 C CA . ASP A 1 93 ? -2.119 -4.938 21.470 1.00 91.69 93 ASP A CA 1
ATOM 768 C C . ASP A 1 93 ? -3.162 -4.179 22.313 1.00 91.69 93 ASP A C 1
ATOM 770 O O . ASP A 1 93 ? -3.978 -3.409 21.793 1.00 91.69 93 ASP A O 1
ATOM 774 N N . ALA A 1 94 ? -3.139 -4.388 23.631 1.00 90.25 94 ALA A N 1
ATOM 775 C CA . ALA A 1 94 ? -4.133 -3.813 24.536 1.00 90.25 94 ALA A CA 1
ATOM 776 C C . ALA A 1 94 ? -4.218 -2.279 24.429 1.00 90.25 94 ALA A C 1
ATOM 778 O O . ALA A 1 94 ? -5.314 -1.722 24.421 1.00 90.25 94 ALA A O 1
ATOM 779 N N . LYS A 1 95 ? -3.080 -1.589 24.281 1.00 91.81 95 LYS A N 1
ATOM 780 C CA . LYS A 1 95 ? -3.029 -0.124 24.200 1.00 91.81 95 LYS A CA 1
ATOM 781 C C . LYS A 1 95 ? -3.691 0.378 22.915 1.00 91.81 95 LYS A C 1
ATOM 783 O O . LYS A 1 95 ? -4.530 1.280 22.961 1.00 91.81 95 LYS A O 1
ATOM 788 N N . ARG A 1 96 ? -3.342 -0.211 21.770 1.00 89.94 96 ARG A N 1
ATOM 789 C CA . ARG A 1 96 ? -3.896 0.142 20.458 1.00 89.94 96 ARG A CA 1
ATOM 790 C C . ARG A 1 96 ? -5.357 -0.253 20.340 1.00 89.94 96 ARG A C 1
ATOM 792 O O . ARG A 1 96 ? -6.128 0.517 19.779 1.00 89.94 96 ARG A O 1
ATOM 799 N N . ARG A 1 97 ? -5.762 -1.395 20.901 1.00 90.44 97 ARG A N 1
ATOM 800 C CA . ARG A 1 97 ? -7.168 -1.813 20.948 1.00 90.44 97 ARG A CA 1
ATOM 801 C C . ARG A 1 97 ? -8.012 -0.810 21.728 1.00 90.44 97 ARG A C 1
ATOM 803 O O . ARG A 1 97 ? -8.996 -0.317 21.185 1.00 90.44 97 ARG A O 1
ATOM 810 N N . THR A 1 98 ? -7.588 -0.432 22.931 1.00 89.81 98 THR A N 1
ATOM 811 C CA . THR A 1 98 ? -8.305 0.565 23.737 1.00 89.81 98 THR A CA 1
ATOM 812 C C . THR A 1 98 ? -8.411 1.902 23.006 1.00 89.81 98 THR A C 1
ATOM 814 O O . THR A 1 98 ? -9.481 2.502 22.956 1.00 89.81 98 THR A O 1
ATOM 817 N N . ALA A 1 99 ? -7.328 2.367 22.377 1.00 89.88 99 ALA A N 1
ATOM 818 C CA . ALA A 1 99 ? -7.332 3.632 21.646 1.00 89.88 99 ALA A CA 1
ATOM 819 C C . ALA A 1 99 ? -8.210 3.599 20.380 1.00 89.88 99 ALA A C 1
ATOM 821 O O . ALA A 1 99 ? -8.987 4.525 20.144 1.00 89.88 99 ALA A O 1
ATOM 822 N N . LEU A 1 100 ? -8.080 2.549 19.564 1.00 89.06 100 LEU A N 1
ATOM 823 C CA . LEU A 1 100 ? -8.643 2.480 18.214 1.00 89.06 100 LEU A CA 1
ATOM 824 C C . LEU A 1 100 ? -10.026 1.823 18.167 1.00 89.06 100 LEU A C 1
ATOM 826 O O . LEU A 1 100 ? -10.824 2.170 17.311 1.00 89.06 100 LEU A O 1
ATOM 830 N N . VAL A 1 101 ? -10.332 0.876 19.051 1.00 88.69 101 VAL A N 1
ATOM 831 C CA . VAL A 1 101 ? -11.608 0.144 19.047 1.00 88.69 101 VAL A CA 1
ATOM 832 C C . VAL A 1 101 ? -12.543 0.702 20.104 1.00 88.69 101 VAL A C 1
ATOM 834 O O . VAL A 1 101 ? -13.678 1.060 19.788 1.00 88.69 101 VAL A O 1
ATOM 837 N N . ASP A 1 102 ? -12.068 0.837 21.336 1.00 87.56 102 ASP A N 1
ATOM 838 C CA . ASP A 1 102 ? -12.947 1.137 22.463 1.00 87.56 102 ASP A CA 1
ATOM 839 C C . ASP A 1 102 ? -13.209 2.653 22.552 1.00 87.56 102 ASP A C 1
ATOM 841 O O . ASP A 1 102 ? -14.355 3.096 22.431 1.00 87.56 102 ASP A O 1
ATOM 845 N N . ASN A 1 103 ? -12.149 3.467 22.593 1.00 90.50 103 ASN A N 1
ATOM 846 C CA . ASN A 1 103 ? -12.232 4.901 22.899 1.00 90.50 103 ASN A CA 1
ATOM 847 C C . ASN A 1 103 ? -12.397 5.826 21.687 1.00 90.50 103 ASN A C 1
ATOM 849 O O . ASN A 1 103 ? -12.782 6.988 21.856 1.00 90.50 103 ASN A O 1
ATOM 853 N N . ILE A 1 104 ? -12.110 5.373 20.461 1.00 91.81 104 ILE A N 1
ATOM 854 C CA . ILE A 1 104 ? -12.261 6.257 19.300 1.00 91.81 104 ILE A CA 1
ATOM 855 C C . ILE A 1 104 ? -13.738 6.624 19.095 1.00 91.81 104 ILE A C 1
ATOM 857 O O . ILE A 1 104 ? -14.637 5.769 19.089 1.00 91.81 104 ILE A O 1
ATOM 861 N N . SER A 1 105 ? -14.001 7.915 18.896 1.00 92.19 105 SER A N 1
ATOM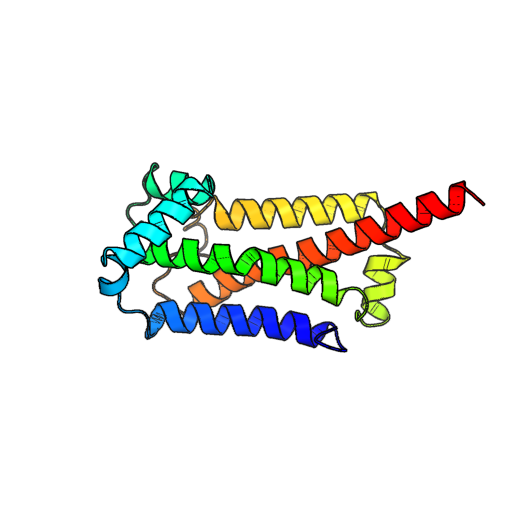 862 C CA . SER A 1 105 ? -15.336 8.389 18.539 1.00 92.19 105 SER A CA 1
ATOM 863 C C . SER A 1 105 ? -15.647 8.065 17.078 1.00 92.19 105 SER A C 1
ATOM 865 O O . SER A 1 105 ? -14.757 8.044 16.229 1.00 92.19 105 SER A O 1
ATOM 867 N N . MET A 1 106 ? -16.929 7.861 16.757 1.00 91.19 106 MET A N 1
ATOM 868 C CA . MET A 1 106 ? -17.343 7.554 15.381 1.00 91.19 106 MET A CA 1
ATOM 869 C C . MET A 1 106 ? -16.929 8.658 14.395 1.00 91.19 106 MET A C 1
ATOM 871 O O . MET A 1 106 ? -16.471 8.362 13.300 1.00 91.19 106 MET A O 1
ATOM 875 N N . LYS A 1 107 ? -17.019 9.932 14.807 1.00 91.50 107 LYS A N 1
ATOM 876 C CA . LYS A 1 107 ? -16.595 11.075 13.984 1.00 91.50 107 LYS A CA 1
ATOM 877 C C . LYS A 1 107 ? -15.099 11.017 13.659 1.00 91.50 107 LYS A C 1
ATOM 879 O O . LYS A 1 107 ? -14.729 11.161 12.501 1.00 91.50 107 LYS A O 1
ATOM 884 N N . ARG A 1 108 ? -14.248 10.769 14.666 1.00 91.69 108 ARG A N 1
ATOM 885 C CA . ARG A 1 108 ? -12.794 10.637 14.466 1.00 91.69 108 ARG A CA 1
ATOM 886 C C . ARG A 1 108 ? -12.462 9.441 13.582 1.00 91.69 108 ARG A C 1
ATOM 888 O O . ARG A 1 108 ? -11.626 9.564 12.702 1.00 91.69 108 ARG A O 1
ATOM 895 N N . LEU A 1 109 ? -13.147 8.320 13.784 1.00 91.94 109 LEU A N 1
ATOM 896 C CA . LEU A 1 109 ? -12.950 7.112 12.992 1.00 91.94 109 LEU A CA 1
ATOM 897 C C . LEU A 1 109 ? -13.305 7.320 11.509 1.00 91.94 109 LEU A C 1
ATOM 899 O O . LEU A 1 109 ? -12.512 6.958 10.647 1.00 91.94 109 LEU A O 1
ATOM 903 N N . VAL A 1 110 ? -14.449 7.949 11.214 1.00 93.12 110 VAL A N 1
ATOM 904 C CA . VAL A 1 110 ? -14.848 8.299 9.838 1.00 93.12 110 VAL A CA 1
ATOM 905 C C . VAL A 1 110 ? -13.874 9.301 9.220 1.00 93.12 110 VAL A C 1
ATOM 907 O O . VAL A 1 110 ? -13.480 9.125 8.073 1.00 93.12 110 VAL A O 1
ATOM 910 N N . LEU A 1 111 ? -13.433 10.311 9.979 1.00 94.06 111 LEU A N 1
ATOM 911 C CA . LEU A 1 111 ? -12.442 11.280 9.506 1.00 94.06 111 LEU A CA 1
ATOM 912 C C . LEU A 1 111 ? -11.109 10.605 9.164 1.00 94.06 111 LEU A C 1
ATOM 914 O O . LEU A 1 111 ? -10.568 10.837 8.090 1.00 94.06 111 LEU A O 1
ATOM 918 N N . MET A 1 112 ? -10.593 9.741 10.042 1.00 93.69 112 MET A N 1
ATOM 919 C CA . MET A 1 112 ? -9.369 8.984 9.775 1.00 93.69 112 MET A CA 1
ATOM 920 C C . MET A 1 112 ? -9.536 8.082 8.555 1.00 93.69 112 MET A C 1
ATO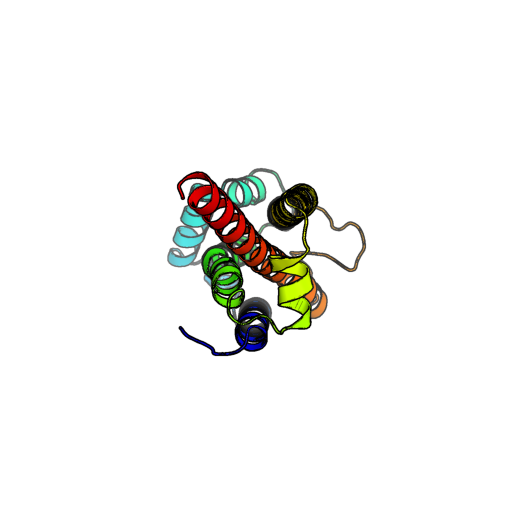M 922 O O . MET A 1 112 ? -8.655 8.043 7.704 1.00 93.69 112 MET A O 1
ATOM 926 N N . PHE A 1 113 ? -10.671 7.391 8.435 1.00 93.44 113 PHE A N 1
ATOM 927 C CA . PHE A 1 113 ? -10.951 6.553 7.273 1.00 93.44 113 PHE A CA 1
ATOM 928 C C . PHE A 1 113 ? -10.972 7.372 5.977 1.00 93.44 113 PHE A C 1
ATOM 930 O O . PHE A 1 113 ? -10.379 6.950 4.986 1.00 93.44 113 PHE A O 1
ATOM 937 N N . ALA A 1 114 ? -11.592 8.555 5.994 1.00 91.88 114 ALA A N 1
ATOM 938 C CA . ALA A 1 114 ? -11.591 9.474 4.864 1.00 91.88 114 ALA A CA 1
ATOM 939 C C . ALA A 1 114 ? -10.169 9.945 4.527 1.00 91.88 114 ALA A C 1
ATOM 941 O O . ALA A 1 114 ? -9.784 9.867 3.370 1.00 91.88 114 ALA A O 1
ATOM 942 N N . ILE A 1 115 ? -9.359 10.331 5.522 1.00 90.56 115 ILE A N 1
ATOM 943 C CA . ILE A 1 115 ? -7.956 10.732 5.319 1.00 90.56 115 ILE A CA 1
ATOM 944 C C . ILE A 1 115 ? -7.154 9.600 4.675 1.00 90.56 115 ILE A C 1
ATOM 946 O O . ILE A 1 115 ? -6.513 9.823 3.656 1.00 90.56 115 ILE A O 1
ATOM 950 N N . PHE A 1 116 ? -7.212 8.380 5.215 1.00 90.62 116 PHE A N 1
ATOM 951 C CA . PHE A 1 116 ? -6.468 7.246 4.661 1.00 90.62 116 PHE A CA 1
ATOM 952 C C . PHE A 1 116 ? -6.979 6.814 3.282 1.00 90.62 116 PHE A C 1
ATOM 954 O O . PHE A 1 116 ? -6.182 6.384 2.452 1.00 90.62 116 PHE A O 1
ATOM 961 N N . SER A 1 117 ? -8.276 6.975 3.007 1.00 88.50 117 SER A N 1
ATOM 962 C CA . SER A 1 117 ? -8.841 6.753 1.671 1.00 88.50 117 SER A CA 1
ATOM 963 C C . SER A 1 117 ? -8.350 7.815 0.687 1.00 88.50 117 SER A C 1
ATOM 965 O O . SER A 1 117 ? -7.871 7.466 -0.384 1.00 88.50 117 SER A O 1
ATOM 967 N N . SER A 1 118 ? -8.377 9.095 1.070 1.00 83.44 118 SER A N 1
ATOM 968 C CA . SER A 1 118 ? -7.845 10.191 0.259 1.00 83.44 118 SER A CA 1
ATOM 969 C C . SER A 1 118 ? -6.345 10.052 0.036 1.00 83.44 118 SER A C 1
ATOM 971 O O . SER A 1 118 ? -5.900 10.255 -1.080 1.00 83.44 118 SER A O 1
ATOM 973 N N . MET A 1 119 ? -5.563 9.646 1.041 1.00 82.00 119 MET A N 1
ATOM 974 C CA . MET A 1 119 ? -4.140 9.335 0.870 1.00 82.00 119 MET A CA 1
ATOM 975 C C . MET A 1 119 ? -3.951 8.162 -0.089 1.00 82.00 119 MET A C 1
ATOM 977 O O . MET A 1 119 ? -3.156 8.272 -1.010 1.00 82.00 119 MET A O 1
ATOM 981 N N . SER A 1 120 ? -4.709 7.074 0.066 1.00 77.94 120 SER A N 1
ATOM 982 C CA . SER A 1 120 ? -4.636 5.936 -0.859 1.00 77.94 120 SER A CA 1
ATOM 983 C C . SER A 1 120 ? -5.013 6.340 -2.286 1.00 77.94 120 SER A C 1
ATOM 985 O O . SER A 1 120 ? -4.470 5.790 -3.224 1.00 77.94 120 SER A O 1
ATOM 987 N N . ILE A 1 121 ? -5.912 7.305 -2.482 1.00 75.56 121 ILE A N 1
ATOM 988 C CA . ILE A 1 121 ? -6.264 7.805 -3.817 1.00 75.56 121 ILE A CA 1
ATOM 989 C C . ILE A 1 121 ? -5.187 8.765 -4.333 1.00 75.56 121 ILE A C 1
ATOM 991 O O . ILE A 1 121 ? -4.680 8.576 -5.429 1.00 75.56 121 ILE A O 1
ATOM 995 N N . MET A 1 122 ? -4.779 9.766 -3.549 1.00 69.44 122 MET A N 1
ATOM 996 C CA . MET A 1 122 ? -3.784 10.772 -3.943 1.00 69.44 122 MET A CA 1
ATOM 997 C C . MET A 1 122 ? -2.418 10.149 -4.227 1.00 69.44 122 MET A C 1
ATOM 999 O O . MET A 1 122 ? -1.791 10.487 -5.222 1.00 69.44 122 MET A O 1
ATOM 1003 N N . LEU A 1 123 ? -1.983 9.197 -3.402 1.00 69.69 123 LEU A N 1
ATOM 1004 C CA . LEU A 1 123 ? -0.747 8.446 -3.613 1.00 69.69 123 LEU A CA 1
ATOM 1005 C C . LEU A 1 123 ? -0.860 7.442 -4.779 1.00 69.69 123 LEU A C 1
ATOM 1007 O O . LEU A 1 123 ? 0.082 6.704 -5.012 1.00 69.69 123 LEU A O 1
ATOM 1011 N N . TYR A 1 124 ? -1.983 7.349 -5.493 1.00 63.25 124 TYR A N 1
ATOM 1012 C CA . TYR A 1 124 ? -2.105 6.566 -6.735 1.00 63.25 124 TYR A CA 1
ATOM 1013 C C . TYR A 1 124 ? -2.385 7.430 -7.954 1.00 63.25 124 TYR A C 1
ATOM 1015 O O . TYR A 1 124 ? -1.920 7.132 -9.049 1.00 63.25 124 TYR A O 1
ATOM 1023 N N . GLU A 1 125 ? -3.202 8.460 -7.772 1.00 61.25 125 GLU A N 1
ATOM 1024 C CA . GLU A 1 125 ? -3.688 9.337 -8.829 1.00 61.25 125 GLU A CA 1
ATOM 1025 C C . GLU A 1 125 ? -2.813 10.570 -9.023 1.00 61.25 125 GLU A C 1
ATOM 1027 O O . GLU A 1 125 ? -2.980 11.268 -10.020 1.00 61.25 125 GLU A O 1
ATOM 1032 N N . ILE A 1 126 ? -1.876 10.837 -8.106 1.00 58.03 126 ILE A N 1
ATOM 1033 C CA . ILE A 1 126 ? -0.920 11.938 -8.217 1.00 58.03 126 ILE A CA 1
ATOM 1034 C C . ILE A 1 126 ? 0.502 11.379 -8.332 1.00 58.03 126 ILE A C 1
ATOM 1036 O O . ILE A 1 126 ? 1.332 11.546 -7.440 1.00 58.03 126 ILE A O 1
ATOM 1040 N N . PRO A 1 127 ? 0.843 10.817 -9.495 1.00 53.06 127 PRO A N 1
ATOM 1041 C CA . PRO A 1 127 ? 2.233 10.624 -9.897 1.00 53.06 127 PRO A CA 1
ATOM 1042 C C . PRO A 1 127 ? 2.949 11.965 -10.186 1.00 53.06 127 PRO A C 1
ATOM 1044 O O . PRO A 1 127 ? 4.086 11.983 -10.640 1.00 53.06 127 PRO A O 1
ATOM 1047 N N . 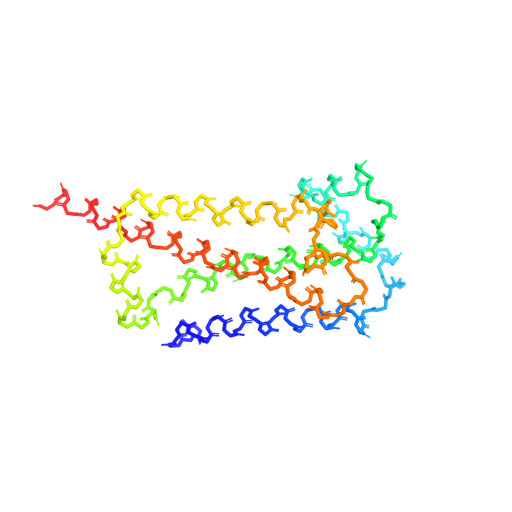MET A 1 128 ? 2.278 13.097 -9.936 1.00 51.50 128 MET A N 1
ATOM 1048 C CA . MET A 1 128 ? 2.678 14.452 -10.323 1.00 51.50 128 MET A CA 1
ATOM 1049 C C . MET A 1 128 ? 3.294 15.292 -9.202 1.00 51.50 128 MET A C 1
ATOM 1051 O O . MET A 1 128 ? 3.567 16.472 -9.403 1.00 51.50 128 MET A O 1
ATOM 1055 N N . LEU A 1 129 ? 3.534 14.725 -8.023 1.00 49.53 129 LEU A N 1
ATOM 1056 C CA . LEU A 1 129 ? 4.272 15.432 -6.984 1.00 49.53 129 LEU A CA 1
ATOM 1057 C C . LEU A 1 129 ? 5.721 14.950 -6.999 1.00 49.53 129 LEU A C 1
ATOM 1059 O O . LEU A 1 129 ? 6.175 14.295 -6.075 1.00 49.53 129 LEU A O 1
ATOM 1063 N N . ASP A 1 130 ? 6.478 15.419 -7.993 1.00 48.19 130 ASP A N 1
ATOM 1064 C CA . ASP A 1 130 ? 7.912 15.708 -7.798 1.00 48.19 130 ASP A CA 1
ATOM 1065 C C . ASP A 1 130 ? 8.108 16.843 -6.755 1.00 48.19 130 ASP A C 1
ATOM 1067 O O . ASP A 1 130 ? 9.199 17.344 -6.491 1.00 48.19 130 ASP A O 1
ATOM 1071 N N . ALA A 1 131 ? 7.007 17.281 -6.137 1.00 45.47 131 ALA A N 1
ATOM 1072 C CA . ALA A 1 131 ? 6.975 18.158 -5.000 1.00 45.47 131 ALA A CA 1
ATOM 1073 C C . ALA A 1 131 ? 7.600 17.454 -3.789 1.00 45.47 131 ALA A C 1
ATOM 1075 O O . ALA A 1 131 ? 6.991 16.598 -3.152 1.00 45.47 131 ALA A O 1
ATOM 1076 N N . MET A 1 132 ? 8.788 17.945 -3.435 1.00 48.62 132 MET A N 1
ATOM 1077 C CA . MET A 1 132 ? 9.450 17.838 -2.129 1.00 48.62 132 MET A CA 1
ATOM 1078 C C . MET A 1 132 ? 10.569 16.801 -1.973 1.00 48.62 132 MET A C 1
ATOM 1080 O O . MET A 1 132 ? 10.948 16.546 -0.837 1.00 48.62 132 MET A O 1
ATOM 1084 N N . GLY A 1 133 ? 11.143 16.228 -3.040 1.00 53.00 133 GLY A N 1
ATOM 1085 C CA . GLY A 1 133 ? 12.438 15.505 -3.003 1.00 53.00 133 GLY A CA 1
ATOM 1086 C C . GLY A 1 133 ? 12.542 14.249 -2.108 1.00 53.00 133 GLY A C 1
ATOM 1087 O O . GLY A 1 133 ? 13.530 13.525 -2.179 1.00 53.00 133 GLY A O 1
ATOM 1088 N N . ILE A 1 134 ? 11.529 13.971 -1.283 1.00 57.69 134 ILE A N 1
ATOM 1089 C CA . ILE A 1 134 ? 11.436 12.864 -0.317 1.00 57.69 134 ILE A CA 1
ATOM 1090 C C . ILE A 1 134 ? 10.383 11.841 -0.780 1.00 57.69 134 ILE A C 1
ATOM 1092 O O . ILE A 1 134 ? 10.422 10.678 -0.384 1.00 57.69 134 ILE A O 1
ATOM 1096 N N . TYR A 1 135 ? 9.459 12.260 -1.645 1.00 67.06 135 TYR A N 1
ATOM 1097 C CA . TYR A 1 135 ? 8.399 11.436 -2.209 1.00 67.06 135 TYR A CA 1
ATOM 1098 C C . TYR A 1 135 ? 8.456 11.525 -3.732 1.00 67.06 135 TYR A C 1
ATOM 1100 O O . TYR A 1 135 ? 8.333 12.609 -4.289 1.00 67.06 135 TYR A O 1
ATOM 1108 N N . SER A 1 136 ? 8.685 10.394 -4.398 1.00 76.69 136 SER A N 1
ATOM 1109 C CA . SER A 1 136 ? 8.654 10.309 -5.858 1.00 76.69 136 SER A CA 1
ATOM 1110 C C . SER A 1 136 ? 8.411 8.862 -6.272 1.00 76.69 136 SER A C 1
ATOM 1112 O O . SER A 1 136 ? 9.221 7.964 -6.025 1.00 76.69 136 SER A O 1
ATOM 1114 N N . GLN A 1 137 ? 7.255 8.635 -6.894 1.00 78.38 137 GLN A N 1
ATOM 1115 C CA . GLN A 1 137 ? 6.774 7.301 -7.263 1.00 78.38 137 GLN A CA 1
ATOM 1116 C C . GLN A 1 137 ? 7.567 6.674 -8.410 1.00 78.38 137 GLN A C 1
ATOM 1118 O O . GLN A 1 137 ? 7.539 5.456 -8.584 1.00 78.38 137 GLN A O 1
ATOM 1123 N N . THR A 1 138 ? 8.280 7.515 -9.160 1.00 79.69 138 THR A N 1
ATOM 1124 C CA . THR A 1 138 ? 9.097 7.148 -10.317 1.00 79.69 138 THR A CA 1
ATOM 1125 C C . THR A 1 138 ? 10.577 7.482 -10.120 1.00 79.69 138 THR A C 1
ATOM 1127 O O . THR A 1 138 ? 11.312 7.637 -11.094 1.00 79.69 138 THR A O 1
ATOM 1130 N N . SER A 1 139 ? 11.027 7.639 -8.870 1.00 82.38 139 SER A N 1
ATOM 1131 C CA . SER A 1 139 ? 12.423 7.966 -8.572 1.00 82.38 139 SER A CA 1
ATOM 1132 C C . SER A 1 139 ? 13.381 6.883 -9.073 1.00 82.38 139 SER A C 1
ATOM 1134 O O . SER A 1 139 ? 13.094 5.693 -8.974 1.00 82.38 139 SER A O 1
ATOM 1136 N N . SER A 1 140 ? 14.566 7.280 -9.537 1.00 83.19 140 SER A N 1
ATOM 1137 C CA . SER A 1 140 ? 15.678 6.352 -9.781 1.00 83.19 140 SER A CA 1
ATOM 1138 C C . SER A 1 140 ? 16.361 5.891 -8.488 1.00 83.19 140 SER A C 1
ATOM 1140 O O . SER A 1 140 ? 17.133 4.938 -8.508 1.00 83.19 140 SER A O 1
ATOM 1142 N N . SER A 1 141 ? 16.083 6.534 -7.350 1.00 88.56 141 SER A N 1
ATOM 1143 C CA . SER A 1 141 ? 16.601 6.110 -6.052 1.00 88.56 141 SER A CA 1
ATOM 1144 C C . SER A 1 141 ? 15.740 4.994 -5.467 1.00 88.56 141 SER A C 1
ATOM 1146 O O . SER A 1 141 ? 14.574 5.207 -5.124 1.00 88.56 141 SER A O 1
ATOM 1148 N N . PHE A 1 142 ? 16.341 3.817 -5.270 1.00 89.69 142 PHE A N 1
ATOM 1149 C CA . PHE A 1 142 ? 15.704 2.683 -4.593 1.00 89.69 142 PHE A CA 1
ATOM 1150 C C . PHE A 1 142 ? 15.120 3.064 -3.223 1.00 89.69 142 PHE A C 1
ATOM 1152 O O . PHE A 1 142 ? 14.013 2.649 -2.884 1.00 89.69 142 PHE A O 1
ATOM 1159 N N . LEU A 1 143 ? 15.830 3.887 -2.442 1.00 89.94 143 LEU A N 1
ATOM 1160 C CA . LEU A 1 143 ? 15.364 4.308 -1.118 1.00 89.94 143 LEU A CA 1
ATOM 1161 C C . LEU A 1 143 ? 14.109 5.182 -1.205 1.00 89.94 143 LEU A C 1
ATOM 1163 O O . LEU A 1 143 ? 13.163 4.961 -0.449 1.00 89.94 143 LEU A O 1
ATOM 1167 N N . ILE A 1 144 ? 14.073 6.133 -2.145 1.00 87.56 144 ILE A N 1
ATOM 1168 C CA . ILE A 1 144 ? 12.908 7.007 -2.347 1.00 87.56 144 ILE A CA 1
ATOM 1169 C C . ILE A 1 144 ? 11.714 6.185 -2.841 1.00 87.56 144 ILE A C 1
ATOM 1171 O O . ILE A 1 144 ? 10.601 6.374 -2.345 1.00 87.56 144 ILE A O 1
ATOM 1175 N N . LEU A 1 145 ? 11.940 5.222 -3.743 1.00 87.88 145 LEU A N 1
ATOM 1176 C CA . LEU A 1 145 ? 10.901 4.286 -4.176 1.00 87.88 145 LEU A CA 1
ATOM 1177 C C . LEU A 1 145 ? 10.359 3.463 -3.004 1.00 87.88 145 LEU A C 1
ATOM 1179 O O . LEU A 1 145 ? 9.148 3.421 -2.807 1.00 87.88 145 LEU A O 1
ATOM 1183 N N . CYS A 1 146 ? 11.224 2.851 -2.192 1.00 90.88 146 CYS A N 1
ATOM 1184 C CA . CYS A 1 146 ? 10.800 2.064 -1.033 1.00 90.88 146 CYS A CA 1
ATOM 1185 C C . CYS A 1 146 ? 9.937 2.879 -0.069 1.00 90.88 146 CYS A C 1
ATOM 1187 O O . CYS A 1 146 ? 8.845 2.442 0.289 1.00 90.88 146 CYS A O 1
ATOM 1189 N N . VAL A 1 147 ? 10.384 4.079 0.313 1.00 89.75 147 VAL A N 1
ATOM 1190 C CA . VAL A 1 147 ? 9.621 4.967 1.204 1.00 89.75 147 VAL A CA 1
ATOM 1191 C C . VAL A 1 147 ? 8.270 5.323 0.589 1.00 89.75 147 VAL A C 1
ATOM 1193 O O . VAL A 1 147 ? 7.237 5.187 1.244 1.00 89.75 147 VAL A O 1
ATOM 1196 N N . THR A 1 148 ? 8.265 5.717 -0.683 1.00 87.44 148 THR A N 1
ATOM 1197 C CA . THR A 1 148 ? 7.056 6.112 -1.410 1.00 87.44 148 THR A CA 1
ATOM 1198 C C . THR A 1 148 ? 6.030 4.980 -1.448 1.00 87.44 148 THR A C 1
ATOM 1200 O O . THR A 1 148 ? 4.875 5.168 -1.066 1.00 87.44 148 THR A O 1
ATOM 1203 N N . TRP A 1 149 ? 6.449 3.782 -1.844 1.00 89.62 149 TRP A N 1
ATOM 1204 C CA . TRP A 1 149 ? 5.556 2.638 -1.999 1.00 89.62 149 TRP A CA 1
ATOM 1205 C C . TRP A 1 149 ? 5.164 1.999 -0.662 1.00 89.62 149 TRP A C 1
ATOM 1207 O O . TRP A 1 149 ? 4.050 1.487 -0.536 1.00 89.62 149 TRP A O 1
ATOM 1217 N N . TRP A 1 150 ? 5.994 2.114 0.381 1.00 92.81 150 TRP A N 1
ATOM 1218 C CA . TRP A 1 150 ? 5.572 1.793 1.746 1.00 92.81 150 TRP A CA 1
ATOM 1219 C C . TRP A 1 150 ? 4.477 2.725 2.240 1.00 92.81 150 TRP A C 1
ATOM 1221 O O . TRP A 1 150 ? 3.508 2.234 2.808 1.00 92.81 150 TRP A O 1
ATOM 1231 N N . LEU A 1 151 ? 4.569 4.039 2.011 1.00 89.94 151 LEU A N 1
ATOM 1232 C CA . LEU A 1 151 ? 3.499 4.967 2.398 1.00 89.94 151 LEU A CA 1
ATOM 1233 C C . LEU A 1 151 ? 2.171 4.581 1.743 1.00 89.94 151 LEU A C 1
ATOM 1235 O O . LEU A 1 151 ? 1.134 4.568 2.408 1.00 89.94 151 LEU A O 1
ATOM 1239 N N . VAL A 1 152 ? 2.221 4.185 0.471 1.00 89.50 152 VAL A N 1
ATOM 1240 C CA . VAL A 1 152 ? 1.060 3.686 -0.267 1.00 89.50 152 VAL A CA 1
ATOM 1241 C C . VAL A 1 152 ? 0.505 2.414 0.394 1.00 89.50 152 VAL A C 1
ATOM 1243 O O . VAL A 1 152 ? -0.663 2.386 0.787 1.00 89.50 152 VAL A O 1
ATOM 1246 N N . ALA A 1 153 ? 1.328 1.380 0.585 1.00 93.94 153 ALA A N 1
ATOM 1247 C CA . ALA A 1 153 ? 0.899 0.110 1.179 1.00 93.94 153 ALA A CA 1
ATOM 1248 C C . ALA A 1 153 ? 0.353 0.278 2.607 1.00 93.94 153 ALA A C 1
ATOM 1250 O O . ALA A 1 153 ? -0.682 -0.288 2.965 1.00 93.94 153 ALA A O 1
ATOM 1251 N N . LEU A 1 154 ? 1.031 1.091 3.420 1.00 94.19 154 LEU A N 1
ATOM 1252 C CA . LEU A 1 154 ? 0.633 1.397 4.790 1.00 94.19 154 LEU A CA 1
ATOM 1253 C C . LEU A 1 154 ? -0.678 2.179 4.824 1.00 94.19 154 LEU A C 1
ATOM 1255 O O . LEU A 1 154 ? -1.510 1.915 5.691 1.00 94.19 154 LEU A O 1
ATOM 1259 N N . SER A 1 155 ? -0.904 3.093 3.875 1.00 93.19 155 SER A N 1
ATOM 1260 C CA . SER A 1 155 ? -2.166 3.830 3.803 1.00 93.19 155 SER A CA 1
ATOM 1261 C C . SER A 1 155 ? -3.358 2.887 3.606 1.00 93.19 155 SER A C 1
ATOM 1263 O O . SER A 1 155 ? -4.340 2.983 4.343 1.00 93.19 155 SER A O 1
ATOM 1265 N N . MET A 1 156 ? -3.216 1.881 2.735 1.00 94.00 156 MET A N 1
ATO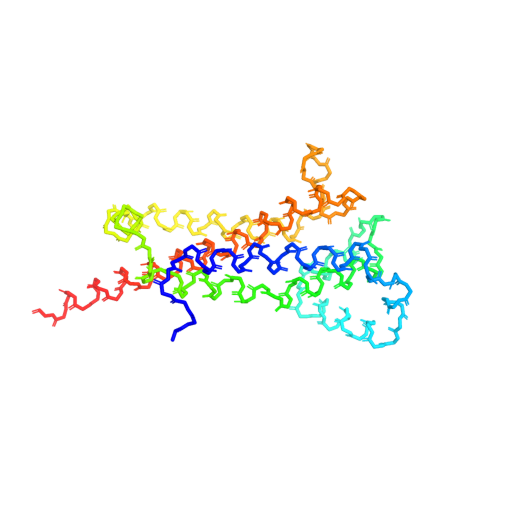M 1266 C CA . MET A 1 156 ? -4.226 0.840 2.528 1.00 94.00 156 MET A CA 1
ATOM 1267 C C . MET A 1 156 ? -4.389 -0.089 3.721 1.00 94.00 156 MET A C 1
ATOM 1269 O O . MET A 1 156 ? -5.508 -0.452 4.085 1.00 94.00 156 MET A O 1
ATOM 1273 N N . TYR A 1 157 ? -3.278 -0.483 4.341 1.00 96.44 157 TYR A N 1
ATOM 1274 C CA . TYR A 1 157 ? -3.293 -1.316 5.534 1.00 96.44 157 TYR A CA 1
ATOM 1275 C C . TYR A 1 157 ? -4.085 -0.644 6.664 1.00 96.44 157 TYR A C 1
ATOM 1277 O O . TYR A 1 157 ? -5.005 -1.237 7.234 1.00 96.44 157 TYR A O 1
ATOM 1285 N N . TYR A 1 158 ? -3.797 0.627 6.955 1.00 95.50 158 TYR A N 1
ATOM 1286 C CA . TYR A 1 158 ? -4.524 1.377 7.978 1.00 95.50 158 TYR A CA 1
ATOM 1287 C C . TYR A 1 158 ? -5.965 1.684 7.563 1.00 95.50 158 TYR A C 1
ATOM 1289 O O . TYR A 1 158 ? -6.862 1.609 8.404 1.00 95.50 158 TYR A O 1
ATOM 1297 N N . GLN A 1 159 ? -6.235 1.929 6.278 1.00 95.31 159 GLN A N 1
ATOM 1298 C CA . GLN A 1 159 ? -7.603 2.016 5.763 1.00 95.31 159 GLN A CA 1
ATOM 1299 C C . GLN A 1 159 ? -8.390 0.717 6.036 1.00 95.31 159 GLN A C 1
ATOM 1301 O O . GLN A 1 159 ? -9.537 0.770 6.494 1.00 95.31 159 GLN A O 1
ATOM 1306 N N . GLY A 1 160 ? -7.776 -0.451 5.829 1.00 96.44 160 GLY A N 1
ATOM 1307 C CA . GLY A 1 160 ? -8.348 -1.759 6.158 1.00 96.44 160 GLY A CA 1
ATOM 1308 C C . GLY A 1 160 ? -8.624 -1.924 7.652 1.00 96.44 160 GLY A C 1
ATOM 1309 O O . GLY A 1 160 ? -9.720 -2.339 8.041 1.00 96.44 160 GLY A O 1
ATOM 1310 N N . GLN A 1 161 ? -7.686 -1.510 8.512 1.00 96.25 161 GLN A N 1
ATOM 1311 C CA . GLN A 1 161 ? -7.909 -1.504 9.962 1.00 96.25 161 GLN A CA 1
ATOM 1312 C C . GLN A 1 161 ? -9.131 -0.660 10.340 1.00 96.25 161 GLN A C 1
ATOM 1314 O O . GLN A 1 161 ? -10.038 -1.140 11.022 1.00 96.25 161 GLN A O 1
ATOM 1319 N N . LEU A 1 162 ? -9.198 0.579 9.853 1.00 96.44 162 LEU A N 1
ATOM 1320 C CA . LEU A 1 162 ? -10.292 1.503 10.154 1.00 96.44 162 LEU A CA 1
ATOM 1321 C C . LEU A 1 162 ? -11.637 0.983 9.627 1.00 96.44 162 LEU A C 1
ATOM 1323 O O . LEU A 1 162 ? -12.641 1.089 10.330 1.00 96.44 162 LEU A O 1
ATOM 1327 N N . SER A 1 163 ? -11.649 0.336 8.457 1.00 96.12 163 SER A N 1
ATOM 1328 C CA . SER A 1 163 ? -12.836 -0.333 7.898 1.00 96.12 163 SER A CA 1
ATOM 1329 C C . SER A 1 163 ? -13.385 -1.397 8.848 1.00 96.12 163 SER A C 1
ATOM 1331 O O . SER A 1 163 ? -14.585 -1.450 9.126 1.00 96.12 163 SER A O 1
ATOM 1333 N N . ARG A 1 164 ? -12.504 -2.237 9.403 1.00 95.75 164 ARG A N 1
ATOM 1334 C CA . ARG A 1 164 ? -12.901 -3.284 10.348 1.00 95.75 164 ARG A CA 1
ATOM 1335 C C . ARG A 1 164 ? -13.398 -2.705 11.669 1.00 95.75 164 ARG A C 1
ATOM 1337 O O . ARG A 1 164 ? -14.371 -3.214 12.223 1.00 95.75 164 ARG A O 1
ATOM 1344 N N . VAL A 1 165 ? -12.770 -1.645 12.170 1.00 94.88 165 VAL A N 1
ATOM 1345 C CA . VAL A 1 165 ? -13.226 -0.955 13.386 1.00 94.88 165 VAL A CA 1
ATOM 1346 C C . VAL A 1 165 ? -14.600 -0.313 13.171 1.00 94.88 165 VAL A C 1
ATOM 1348 O O . VAL A 1 165 ? -15.470 -0.436 14.036 1.00 94.88 165 VAL A O 1
ATOM 1351 N N . LEU A 1 166 ? -14.822 0.325 12.016 1.00 94.56 166 LEU A N 1
ATOM 1352 C CA . LEU A 1 166 ? -16.124 0.878 11.627 1.00 94.56 166 LEU A CA 1
ATOM 1353 C C . LEU A 1 166 ? -17.195 -0.209 11.651 1.00 94.56 166 LEU A C 1
ATOM 1355 O O . LEU A 1 166 ? -18.220 -0.038 12.311 1.00 94.56 166 LEU A O 1
ATOM 1359 N N . TRP A 1 167 ? -16.919 -1.348 11.010 1.00 93.69 167 TRP A N 1
ATOM 1360 C CA . TRP A 1 167 ? -17.809 -2.506 11.008 1.00 93.69 167 TRP A CA 1
ATOM 1361 C C . TRP A 1 167 ? -18.168 -2.959 12.427 1.00 93.69 167 TRP A C 1
ATOM 1363 O O . TRP A 1 167 ? -19.348 -3.059 12.759 1.00 93.69 167 TRP A O 1
ATOM 1373 N N . VAL A 1 168 ? -17.167 -3.170 13.292 1.00 92.44 168 VAL A N 1
ATOM 1374 C CA . VAL A 1 168 ? -17.387 -3.590 14.687 1.00 92.44 168 VAL A CA 1
ATOM 1375 C C . VAL A 1 168 ? -18.281 -2.592 15.422 1.00 92.44 168 VAL A C 1
ATOM 1377 O O . VAL A 1 168 ? -19.276 -2.992 16.019 1.00 92.44 168 VAL A O 1
ATOM 1380 N N . LYS A 1 169 ? -17.996 -1.286 15.343 1.00 89.75 169 LYS A N 1
ATOM 1381 C CA . LYS A 1 169 ? -18.804 -0.274 16.041 1.00 89.75 169 LYS A CA 1
ATOM 1382 C C . LYS A 1 169 ? -20.233 -0.170 15.507 1.00 89.75 169 LYS A C 1
ATOM 1384 O O . LYS A 1 169 ? -21.142 0.100 16.292 1.00 89.75 169 LYS A O 1
ATOM 1389 N N . VAL A 1 170 ? -20.445 -0.342 14.203 1.00 89.81 170 VAL A N 1
ATOM 1390 C CA . VAL A 1 170 ? -21.789 -0.326 13.605 1.00 89.81 170 VAL A CA 1
ATOM 1391 C C . VAL A 1 170 ? -22.590 -1.543 14.064 1.00 89.81 170 VAL A C 1
ATOM 1393 O O . VAL A 1 170 ? -23.711 -1.378 14.544 1.00 89.81 170 VAL A O 1
ATOM 1396 N N . VAL A 1 171 ? -21.997 -2.739 14.001 1.00 88.81 171 VAL A N 1
ATOM 1397 C CA . VAL A 1 171 ? -22.650 -3.987 14.421 1.00 88.81 171 VAL A CA 1
ATOM 1398 C C . VAL A 1 171 ? -22.994 -3.955 15.910 1.00 88.81 171 VAL A C 1
ATOM 1400 O O . VAL A 1 171 ? -24.146 -4.194 16.257 1.00 88.81 171 VAL A O 1
ATOM 1403 N N . THR A 1 172 ? -22.058 -3.566 16.782 1.00 84.19 172 THR A N 1
ATOM 1404 C CA . THR A 1 172 ? -22.308 -3.493 18.233 1.00 84.19 172 THR A CA 1
ATOM 1405 C C . THR A 1 172 ? -23.420 -2.500 18.585 1.00 84.19 172 THR A C 1
ATOM 1407 O O . THR A 1 172 ? -24.261 -2.781 19.438 1.00 84.19 172 THR A O 1
ATOM 1410 N N . LYS A 1 173 ? -23.473 -1.337 17.917 1.00 78.00 173 LYS A N 1
ATOM 1411 C CA . LYS A 1 173 ? -24.572 -0.373 18.110 1.00 78.00 173 LYS A CA 1
ATOM 1412 C C . LYS A 1 173 ? -25.917 -0.924 17.651 1.00 78.00 173 LYS A C 1
ATOM 1414 O O . LYS A 1 173 ? -26.939 -0.581 18.236 1.00 78.00 173 LYS A O 1
ATOM 1419 N N . TYR A 1 174 ? -25.923 -1.719 16.587 1.00 70.38 174 TYR A N 1
ATOM 1420 C CA . TYR A 1 174 ? -27.141 -2.298 16.043 1.00 70.38 174 TYR A CA 1
ATOM 1421 C C . TYR A 1 174 ? -27.709 -3.389 16.953 1.00 70.38 174 TYR A C 1
ATOM 1423 O O . TYR A 1 174 ? -28.904 -3.386 17.235 1.00 70.38 174 TYR A O 1
ATOM 1431 N N . THR A 1 175 ? -26.856 -4.278 17.468 1.00 75.75 175 THR A N 1
ATOM 1432 C CA . THR A 1 175 ? -27.268 -5.331 18.407 1.00 75.75 175 THR A CA 1
ATOM 1433 C C . THR A 1 175 ? -27.772 -4.752 19.727 1.00 75.75 175 THR A C 1
ATOM 1435 O O . THR A 1 175 ? -28.795 -5.203 20.226 1.00 75.75 175 THR A O 1
ATOM 1438 N N . ALA A 1 176 ? -27.133 -3.699 20.248 1.00 71.88 176 ALA A N 1
ATOM 1439 C CA . ALA A 1 176 ? -27.545 -3.039 21.492 1.00 71.88 176 ALA A CA 1
ATOM 1440 C C . ALA A 1 176 ? -28.889 -2.287 21.408 1.00 71.88 176 ALA A C 1
ATOM 1442 O O . ALA A 1 176 ? -29.429 -1.901 22.432 1.00 71.88 176 ALA A O 1
ATOM 1443 N N . ARG A 1 177 ? -29.421 -2.035 20.204 1.00 67.31 177 ARG A N 1
ATOM 1444 C CA . ARG A 1 177 ? -30.738 -1.399 20.005 1.00 67.31 177 ARG A CA 1
ATOM 1445 C C . ARG A 1 177 ? -31.886 -2.404 19.876 1.00 67.31 177 ARG A C 1
ATOM 1447 O O . ARG A 1 177 ? -33.032 -1.983 19.774 1.00 67.31 177 ARG A O 1
ATOM 1454 N N . ARG A 1 178 ? -31.576 -3.700 19.773 1.00 61.78 178 ARG A N 1
ATOM 1455 C CA . ARG A 1 178 ? -32.543 -4.784 19.532 1.00 61.78 178 ARG A CA 1
ATOM 1456 C C . ARG A 1 178 ? -32.791 -5.679 20.750 1.00 61.78 178 ARG A C 1
ATOM 1458 O O . ARG A 1 178 ? -33.679 -6.520 20.666 1.00 61.78 178 ARG A O 1
ATOM 1465 N N . GLY A 1 179 ? -31.997 -5.539 21.810 1.00 56.19 179 GLY A N 1
ATOM 1466 C CA . GLY A 1 179 ? -32.202 -6.196 23.104 1.00 56.19 179 GLY A CA 1
ATOM 1467 C C . GLY A 1 179 ? -32.653 -5.175 24.128 1.00 56.19 179 GLY A C 1
ATOM 1468 O O . GLY A 1 179 ? -33.478 -5.556 24.979 1.00 56.19 179 GLY A O 1
#

Sequence (179 aa):
MLYKKESHYLATVTAMTGIYVFFMHYVFNVAWADSSRWLQIINAGQHAIPALRRLHDHAIAIYTNYWGAFYTGFWMMSPIHWLFGVLGVPFLDAKRRTALVDNISMKRLVLMFAIFSSMSIMLYEIPMLDAMGIYSQTSSSFLILCVTWWLVALSMYYQGQLSRVLWVKVVTKYTARRG